Protein AF-A0A9D4LJF5-F1 (afdb_monomer)

Structure (mmCIF, N/CA/C/O backbone):
data_AF-A0A9D4LJF5-F1
#
_entry.id   AF-A0A9D4LJF5-F1
#
loop_
_atom_site.group_PDB
_atom_site.id
_atom_site.type_symbol
_atom_site.label_atom_id
_atom_site.label_alt_id
_atom_site.label_comp_id
_atom_site.label_asym_id
_atom_site.label_entity_id
_atom_site.label_seq_id
_atom_site.pdbx_PD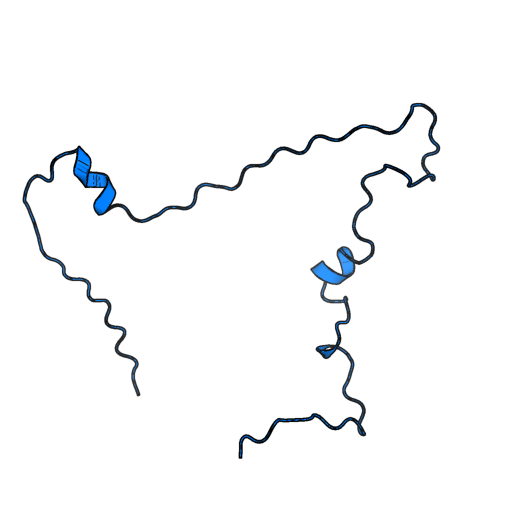B_ins_code
_atom_site.Cartn_x
_atom_site.Cartn_y
_atom_site.Cartn_z
_atom_site.occupancy
_atom_site.B_iso_or_equiv
_atom_site.auth_seq_id
_atom_site.auth_comp_id
_atom_site.auth_asym_id
_atom_site.auth_atom_id
_atom_site.pdbx_PDB_model_num
ATOM 1 N N . MET A 1 1 ? 25.175 -20.111 -30.155 1.00 42.25 1 MET A N 1
ATOM 2 C CA . MET A 1 1 ? 24.781 -18.770 -29.673 1.00 42.25 1 MET A CA 1
ATOM 3 C C . MET A 1 1 ? 25.205 -18.646 -28.222 1.00 42.25 1 MET A C 1
ATOM 5 O O . MET A 1 1 ? 24.456 -19.005 -27.327 1.00 42.25 1 MET A O 1
ATOM 9 N N . ILE A 1 2 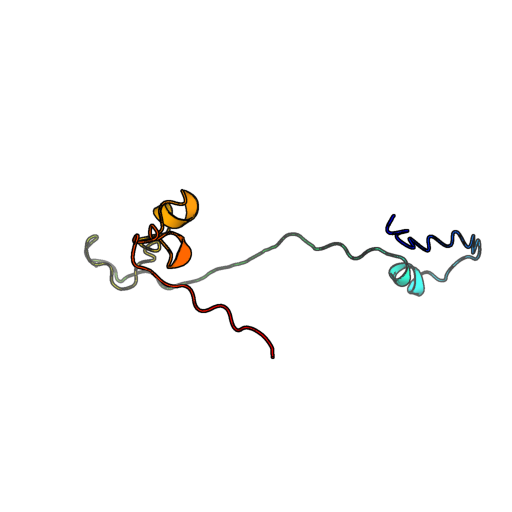? 26.450 -18.229 -28.009 1.00 33.22 2 ILE A N 1
ATOM 10 C CA . ILE A 1 2 ? 26.970 -17.850 -26.697 1.00 33.22 2 ILE A CA 1
ATOM 11 C C . ILE A 1 2 ? 27.028 -16.332 -26.752 1.00 33.22 2 ILE A C 1
ATOM 13 O O . ILE A 1 2 ? 27.726 -15.769 -27.593 1.00 33.22 2 ILE A O 1
ATOM 17 N N . VAL A 1 3 ? 26.215 -15.686 -25.923 1.00 40.31 3 VAL A N 1
ATOM 18 C CA . VAL A 1 3 ? 26.302 -14.252 -25.670 1.00 40.31 3 VAL A CA 1
ATOM 19 C C . VAL A 1 3 ? 27.670 -14.026 -25.040 1.00 40.31 3 VAL A C 1
ATOM 21 O O . VAL A 1 3 ? 27.871 -14.280 -23.856 1.00 40.31 3 VAL A O 1
ATOM 24 N N . VAL A 1 4 ? 28.640 -13.605 -25.848 1.00 43.47 4 VAL A N 1
ATOM 25 C CA . VAL A 1 4 ? 29.870 -13.019 -25.327 1.00 43.47 4 VAL A CA 1
ATOM 26 C C . VAL A 1 4 ? 29.453 -11.661 -24.779 1.00 43.47 4 VAL A C 1
ATOM 28 O O . VAL A 1 4 ? 29.381 -10.669 -25.501 1.00 43.47 4 VAL A O 1
ATOM 31 N N . CYS A 1 5 ? 29.073 -11.649 -23.501 1.00 45.91 5 CYS A N 1
ATOM 32 C CA . CYS A 1 5 ? 29.020 -10.439 -22.702 1.00 45.91 5 CYS A CA 1
ATOM 33 C C . CYS A 1 5 ? 30.390 -9.776 -22.826 1.00 45.91 5 CYS A C 1
ATOM 35 O O . CYS A 1 5 ? 31.363 -10.224 -22.221 1.00 45.91 5 CYS A O 1
ATOM 37 N N . PHE A 1 6 ? 30.465 -8.715 -23.625 1.00 43.12 6 PHE A N 1
ATOM 38 C CA . PHE A 1 6 ? 31.570 -7.773 -23.598 1.00 43.12 6 PHE A CA 1
ATOM 39 C C . PHE A 1 6 ? 31.541 -7.044 -22.247 1.00 43.12 6 PHE A C 1
ATOM 41 O O . PHE A 1 6 ? 31.135 -5.890 -22.147 1.00 43.12 6 PHE A O 1
ATOM 48 N N . PHE A 1 7 ? 31.984 -7.718 -21.184 1.00 45.81 7 PHE A N 1
ATOM 49 C CA . PHE A 1 7 ? 32.618 -7.029 -20.072 1.00 45.81 7 PHE A CA 1
ATOM 50 C C . PHE A 1 7 ? 33.932 -6.483 -20.622 1.00 45.81 7 PHE A C 1
ATOM 52 O O . PHE A 1 7 ? 34.959 -7.158 -20.626 1.00 45.81 7 PHE A O 1
ATOM 59 N N . PHE A 1 8 ? 33.887 -5.262 -21.150 1.00 41.88 8 PHE A N 1
ATOM 60 C CA . PHE A 1 8 ? 35.082 -4.497 -21.477 1.00 41.88 8 PHE A CA 1
ATOM 61 C C . PHE A 1 8 ? 35.719 -4.038 -20.160 1.00 41.88 8 PHE A C 1
ATOM 63 O O . PHE A 1 8 ? 35.675 -2.868 -19.789 1.00 41.88 8 PHE A O 1
ATOM 70 N N . GLN A 1 9 ? 36.270 -4.986 -19.399 1.00 50.09 9 GLN A N 1
ATOM 71 C CA . GLN A 1 9 ? 37.109 -4.687 -18.250 1.00 50.09 9 GLN A CA 1
ATOM 72 C C . GLN A 1 9 ? 38.502 -4.357 -18.776 1.00 50.09 9 GLN A C 1
ATOM 74 O O . GLN A 1 9 ? 39.429 -5.166 -18.746 1.00 50.09 9 GLN A O 1
ATOM 79 N N . GLN A 1 10 ? 38.631 -3.150 -19.323 1.00 45.78 10 GLN A N 1
ATOM 80 C CA . GLN A 1 10 ? 39.924 -2.601 -19.679 1.00 45.78 10 GLN A CA 1
ATOM 81 C C . GLN A 1 10 ? 40.666 -2.297 -18.371 1.00 45.78 10 GLN A C 1
ATOM 83 O O . GLN A 1 10 ? 40.495 -1.243 -17.763 1.00 45.78 10 GLN A O 1
ATOM 88 N N . HIS A 1 11 ? 41.496 -3.239 -17.919 1.00 46.34 11 HIS A N 1
ATOM 89 C CA . HIS A 1 11 ? 42.555 -2.970 -16.949 1.00 46.34 11 HIS A CA 1
ATOM 90 C C . HIS A 1 11 ? 43.620 -2.084 -17.616 1.00 46.34 11 HIS A C 1
ATOM 92 O O . HIS A 1 11 ? 44.739 -2.515 -17.882 1.00 46.34 11 HIS A O 1
ATOM 98 N N . VAL A 1 12 ? 43.280 -0.825 -17.906 1.00 52.16 12 VAL A N 1
ATOM 99 C CA . VAL A 1 12 ? 44.297 0.200 -18.134 1.00 52.16 12 VAL A CA 1
ATOM 100 C C . VAL A 1 12 ? 44.843 0.548 -16.755 1.00 52.16 12 VAL A C 1
ATOM 102 O O . VAL A 1 12 ? 44.196 1.245 -15.974 1.00 52.16 12 VAL A O 1
ATOM 105 N N . LEU A 1 13 ? 46.027 0.031 -16.424 1.00 52.56 13 LEU A N 1
ATOM 106 C CA . LEU A 1 13 ? 46.801 0.475 -15.264 1.00 52.56 13 LEU A CA 1
ATOM 107 C C . LEU A 1 13 ? 47.286 1.915 -15.498 1.00 52.56 13 LEU A C 1
ATOM 109 O O . LEU A 1 13 ? 48.468 2.162 -15.730 1.00 52.56 13 LEU A O 1
ATOM 113 N N . LEU A 1 14 ? 46.377 2.888 -15.405 1.00 53.62 14 LEU A N 1
ATOM 114 C CA . LEU A 1 14 ? 46.737 4.285 -15.187 1.00 53.62 14 LEU A CA 1
ATOM 115 C C . LEU A 1 14 ? 47.237 4.407 -13.748 1.00 53.62 14 LEU A C 1
ATOM 117 O O . LEU A 1 14 ? 46.518 4.780 -12.827 1.00 53.62 14 LEU A O 1
ATOM 121 N N . LYS A 1 15 ? 48.510 4.066 -13.555 1.00 54.12 15 LYS A N 1
ATOM 122 C CA . LYS A 1 15 ? 49.256 4.279 -12.310 1.00 54.12 15 LYS A CA 1
ATOM 123 C C . LYS A 1 15 ? 49.695 5.748 -12.177 1.00 54.12 15 LYS A C 1
ATOM 125 O O . LYS A 1 15 ? 50.783 6.029 -11.686 1.00 54.12 15 LYS A O 1
ATOM 130 N N . SER A 1 16 ? 48.879 6.692 -12.647 1.00 64.25 16 SER A N 1
ATOM 131 C CA . SER A 1 16 ? 49.089 8.122 -12.431 1.00 64.25 16 SER A CA 1
ATOM 132 C C . SER A 1 16 ? 48.259 8.576 -11.233 1.00 64.25 16 SER A C 1
ATOM 134 O O . SER A 1 16 ? 47.145 8.113 -10.992 1.00 64.25 16 SER A O 1
ATOM 136 N N . LYS A 1 17 ? 48.841 9.457 -10.417 1.00 74.06 17 LYS A N 1
ATOM 137 C CA . LYS A 1 17 ? 48.218 9.982 -9.201 1.00 74.06 17 LYS A CA 1
ATOM 138 C C . LYS A 1 17 ? 47.054 10.891 -9.605 1.00 74.06 17 LYS A C 1
ATOM 140 O O . LYS A 1 17 ? 47.246 12.083 -9.817 1.00 74.06 17 LYS A O 1
ATOM 145 N N . VAL A 1 18 ? 45.863 10.310 -9.749 1.00 77.19 18 VAL A N 1
ATOM 146 C CA . VAL A 1 18 ? 44.627 11.048 -10.036 1.00 77.19 18 VAL A CA 1
ATOM 147 C C . VAL A 1 18 ? 44.446 12.121 -8.953 1.00 77.19 18 VAL A C 1
ATOM 149 O O . VAL A 1 18 ? 44.496 11.785 -7.760 1.00 77.19 18 VAL A O 1
ATOM 152 N N . PRO A 1 19 ? 44.270 13.403 -9.329 1.00 86.00 19 PRO A N 1
ATOM 153 C CA . PRO A 1 19 ? 43.991 14.460 -8.365 1.00 86.00 19 PRO A CA 1
ATOM 154 C C . PRO A 1 19 ? 42.793 14.087 -7.486 1.00 86.00 19 PRO A C 1
ATOM 156 O O . PRO A 1 19 ? 41.834 13.479 -7.960 1.00 86.00 19 PRO A O 1
ATOM 159 N N . SER A 1 20 ? 42.834 14.443 -6.199 1.00 82.75 20 SER A N 1
ATOM 160 C CA . SER A 1 20 ? 41.830 14.017 -5.207 1.00 82.75 20 SER A CA 1
ATOM 161 C C . SER A 1 20 ? 40.386 14.314 -5.624 1.00 82.75 20 SER A C 1
ATOM 163 O O . SER A 1 20 ? 39.505 13.506 -5.344 1.00 82.75 20 SER A O 1
ATOM 165 N N . TYR A 1 21 ? 40.165 15.418 -6.337 1.00 88.19 21 TYR A N 1
ATOM 166 C CA . TYR A 1 21 ? 38.856 15.858 -6.820 1.00 88.19 21 TYR A CA 1
ATOM 167 C C . TYR A 1 21 ? 38.221 14.922 -7.870 1.00 88.19 21 TYR A C 1
ATOM 169 O O . TYR A 1 21 ? 37.001 14.845 -7.950 1.00 88.19 21 TYR A O 1
ATOM 177 N N . PHE A 1 22 ? 39.014 14.155 -8.628 1.00 87.81 22 PHE A N 1
ATOM 178 C CA . PHE A 1 22 ? 38.513 13.226 -9.657 1.00 87.81 22 PHE A CA 1
ATOM 179 C C . PHE A 1 22 ? 38.349 11.780 -9.160 1.00 87.81 22 PHE A C 1
ATOM 181 O O . PHE A 1 22 ? 37.962 10.900 -9.927 1.00 87.81 22 PHE A O 1
ATOM 188 N N . LYS A 1 23 ? 38.630 11.502 -7.879 1.00 85.44 23 LYS A N 1
ATOM 189 C CA . LYS A 1 23 ? 38.534 10.141 -7.319 1.00 85.44 23 LYS A CA 1
ATOM 190 C C . LYS A 1 23 ? 37.104 9.590 -7.295 1.00 85.44 23 LYS A C 1
ATOM 192 O O . LYS A 1 23 ? 36.930 8.376 -7.313 1.00 85.44 23 LYS A O 1
ATOM 197 N N . SER A 1 24 ? 36.090 10.456 -7.259 1.00 87.31 24 SER A N 1
ATOM 198 C CA . SER A 1 24 ? 34.682 10.042 -7.303 1.00 87.31 24 SER A CA 1
ATOM 199 C C . SER A 1 24 ? 34.274 9.480 -8.669 1.00 87.31 24 SER A C 1
ATOM 201 O O . SER A 1 24 ? 33.382 8.638 -8.725 1.00 87.31 24 SER A O 1
ATOM 203 N N . THR A 1 25 ? 34.953 9.857 -9.757 1.00 85.69 25 THR A N 1
ATOM 204 C CA . THR A 1 25 ? 34.631 9.417 -11.126 1.00 85.69 25 THR A CA 1
ATOM 205 C C . THR A 1 25 ? 34.774 7.907 -1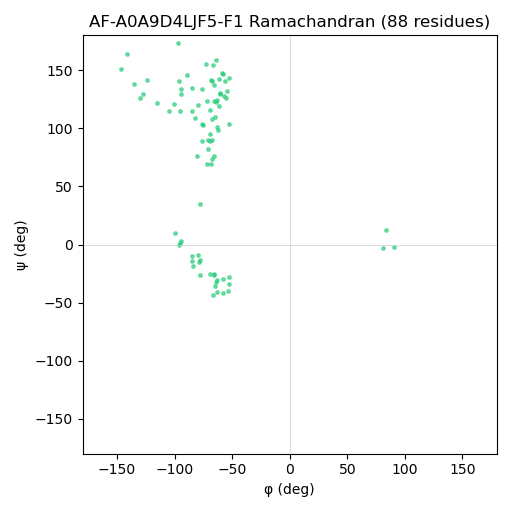1.317 1.00 85.69 25 THR A C 1
ATOM 207 O O . THR A 1 25 ? 34.053 7.318 -12.115 1.00 85.69 25 THR A O 1
ATOM 210 N N . THR A 1 26 ? 35.682 7.262 -10.578 1.00 86.38 26 THR A N 1
ATOM 211 C CA . THR A 1 26 ? 35.878 5.802 -10.623 1.00 86.38 26 THR A CA 1
ATOM 212 C C . THR A 1 26 ? 35.120 5.062 -9.521 1.00 86.38 26 THR A C 1
ATOM 214 O O . THR A 1 26 ? 35.234 3.842 -9.423 1.00 86.38 26 THR A O 1
ATOM 217 N N . SER A 1 27 ? 34.391 5.775 -8.656 1.00 85.69 27 SER A N 1
ATOM 218 C CA . SER A 1 27 ? 33.594 5.141 -7.608 1.00 85.69 27 SER A CA 1
ATOM 219 C C . SER A 1 27 ? 32.316 4.545 -8.195 1.00 85.69 27 SER A C 1
ATOM 221 O O . SER A 1 27 ? 31.620 5.177 -8.989 1.00 85.69 27 SER A O 1
ATOM 223 N N . THR A 1 28 ? 32.001 3.311 -7.813 1.00 89.62 28 THR A N 1
ATOM 224 C CA . THR A 1 28 ? 30.716 2.691 -8.132 1.00 89.62 28 THR A CA 1
ATOM 225 C C . THR A 1 28 ? 29.591 3.394 -7.383 1.00 89.62 28 THR A C 1
ATOM 227 O O . THR A 1 28 ? 29.730 3.746 -6.212 1.00 89.62 28 THR A O 1
ATOM 230 N N . PHE A 1 29 ? 28.449 3.579 -8.045 1.00 91.44 29 PHE A N 1
ATOM 231 C CA . PHE A 1 29 ? 27.263 4.105 -7.381 1.00 91.44 29 PHE A CA 1
ATOM 232 C C . PHE A 1 29 ? 26.763 3.106 -6.330 1.00 91.44 29 PHE A C 1
ATOM 234 O O . PHE A 1 29 ? 26.446 1.960 -6.651 1.00 91.44 29 PHE A O 1
ATOM 241 N N . HIS A 1 30 ? 26.648 3.557 -5.081 1.00 92.38 30 HIS A N 1
ATOM 242 C CA . HIS A 1 30 ? 26.061 2.788 -3.988 1.00 92.38 30 HIS A CA 1
ATOM 243 C C . HIS A 1 30 ? 24.785 3.474 -3.509 1.00 92.38 30 HIS A C 1
ATOM 245 O O . HIS A 1 30 ? 24.800 4.632 -3.089 1.00 92.38 30 HIS A O 1
ATOM 251 N N . ARG A 1 31 ? 23.662 2.752 -3.564 1.00 93.44 31 ARG A N 1
ATOM 252 C CA . ARG A 1 31 ? 22.395 3.258 -3.041 1.00 93.44 31 ARG A CA 1
ATOM 253 C C . ARG A 1 31 ? 22.449 3.269 -1.516 1.00 93.44 31 ARG A C 1
ATOM 255 O O . ARG A 1 31 ? 22.651 2.230 -0.896 1.00 93.44 31 ARG A O 1
ATOM 262 N N . ASN A 1 32 ? 22.221 4.435 -0.921 1.00 94.38 32 ASN A N 1
ATOM 263 C CA . ASN A 1 32 ? 22.059 4.543 0.525 1.00 94.38 32 ASN A CA 1
ATOM 264 C C . ASN A 1 32 ? 20.776 3.824 0.991 1.00 94.38 32 ASN A C 1
ATOM 266 O O . ASN A 1 32 ? 19.817 3.733 0.216 1.00 94.38 32 ASN A O 1
ATOM 270 N N . PRO A 1 33 ? 20.710 3.359 2.253 1.00 96.50 33 PRO A N 1
ATOM 271 C CA . PRO A 1 33 ? 19.475 2.833 2.827 1.00 96.50 33 PRO A CA 1
ATOM 272 C C . PRO A 1 33 ? 18.335 3.855 2.751 1.00 96.50 33 PRO A C 1
ATOM 274 O O . PRO A 1 33 ? 18.543 5.048 2.992 1.00 96.50 33 PRO A O 1
ATOM 277 N N . SER A 1 34 ? 17.123 3.392 2.447 1.00 96.06 34 SER A N 1
ATOM 278 C CA . SER A 1 34 ? 15.922 4.231 2.459 1.00 96.06 34 SER A CA 1
ATOM 279 C C . SER A 1 34 ? 15.598 4.707 3.878 1.00 96.06 34 SER A C 1
ATOM 281 O O . SER A 1 34 ? 15.642 3.917 4.820 1.00 96.06 34 SER A O 1
ATOM 283 N N . LYS A 1 35 ? 15.231 5.984 4.029 1.00 97.25 35 LYS A N 1
ATOM 284 C CA . LYS A 1 35 ? 14.763 6.587 5.288 1.00 97.25 35 LYS A CA 1
ATOM 285 C C . LYS A 1 35 ? 13.529 7.447 5.001 1.00 97.25 35 LYS A C 1
ATOM 287 O O . LYS A 1 35 ? 13.522 8.160 4.000 1.00 97.25 35 LYS A O 1
ATOM 292 N N . SER A 1 36 ? 12.509 7.397 5.859 1.00 97.19 36 SER A N 1
ATOM 293 C CA . SER A 1 36 ? 11.266 8.172 5.708 1.00 97.19 36 SER A CA 1
ATOM 294 C C . SER A 1 36 ? 10.685 8.582 7.063 1.00 97.19 36 SER A C 1
ATOM 296 O O . SER A 1 36 ? 10.841 7.847 8.034 1.00 97.19 36 SER A O 1
ATOM 298 N N . SER A 1 37 ? 9.971 9.710 7.106 1.00 97.88 37 SER A N 1
ATOM 299 C CA . SER A 1 37 ? 9.140 10.141 8.239 1.00 97.88 37 SER A CA 1
ATOM 300 C C . SER A 1 37 ? 7.710 10.376 7.751 1.00 97.88 37 SER A C 1
ATOM 302 O O . SER A 1 37 ? 7.5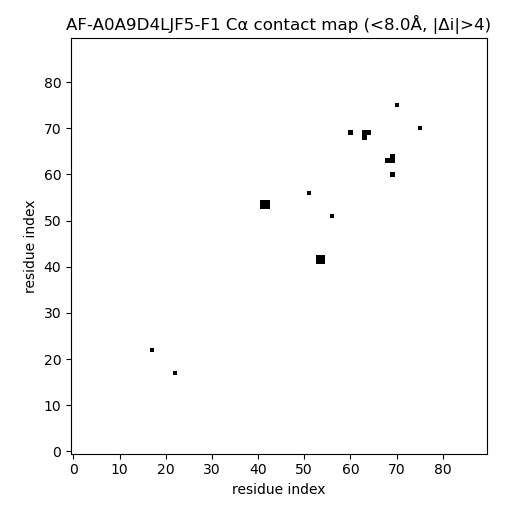22 10.861 6.635 1.00 97.88 37 SER A O 1
ATOM 304 N N . GLN A 1 38 ? 6.719 10.008 8.560 1.00 97.06 38 GLN A N 1
ATOM 305 C CA . GLN A 1 38 ? 5.295 10.183 8.272 1.00 97.06 38 GLN A CA 1
ATOM 306 C C . GLN A 1 38 ? 4.650 10.846 9.488 1.00 97.06 38 GLN A C 1
ATOM 308 O O . GLN A 1 38 ? 4.806 10.362 10.606 1.00 97.06 38 GLN A O 1
ATOM 313 N N . VAL A 1 39 ? 3.956 11.962 9.271 1.00 97.50 39 VAL A N 1
ATOM 314 C CA . VAL A 1 39 ? 3.280 12.731 10.322 1.00 97.50 39 VAL A CA 1
ATOM 315 C C . VAL A 1 39 ? 1.837 12.930 9.884 1.00 97.50 39 VAL A C 1
ATOM 317 O O . VAL A 1 39 ? 1.590 13.342 8.752 1.00 97.50 39 VAL A O 1
ATOM 320 N N . TYR A 1 40 ? 0.894 12.619 10.766 1.00 94.81 40 TYR A N 1
ATOM 321 C CA . TYR A 1 40 ? -0.539 12.752 10.525 1.00 94.81 40 TYR A CA 1
ATOM 322 C C . TYR A 1 40 ? -1.240 13.250 11.792 1.00 94.81 40 TYR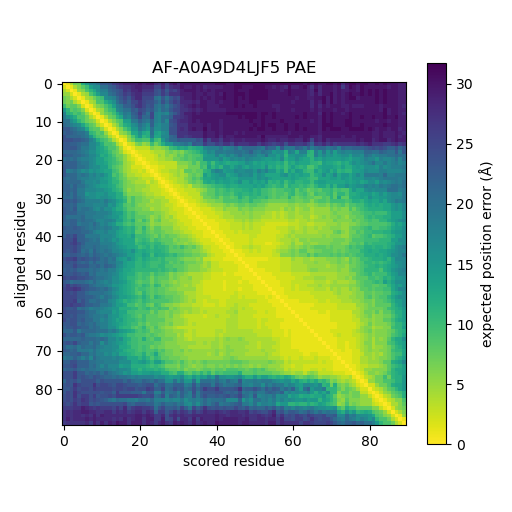 A C 1
ATOM 324 O O . TYR A 1 40 ? -0.665 13.239 12.880 1.00 94.81 40 TYR A O 1
ATOM 332 N N . GLN A 1 41 ? -2.471 13.730 11.632 1.00 96.44 41 GLN A N 1
ATOM 333 C CA . GLN A 1 41 ? -3.294 14.205 12.738 1.00 96.44 41 GLN A CA 1
ATOM 334 C C . GLN A 1 41 ? -4.044 13.035 13.388 1.00 96.44 41 GLN A C 1
ATOM 336 O O . GLN A 1 41 ? -4.635 12.219 12.685 1.00 96.44 41 GLN A O 1
ATOM 341 N N . GLU A 1 42 ? -4.037 12.981 14.720 1.00 95.50 42 GLU A N 1
ATOM 342 C CA . GLU A 1 42 ? -4.807 11.998 15.489 1.00 95.50 42 GLU A CA 1
ATOM 343 C C . GLU A 1 42 ? -6.311 12.319 15.472 1.00 95.50 42 GLU A C 1
ATOM 345 O O . GLU A 1 42 ? -6.715 13.476 15.303 1.00 95.50 42 GLU A O 1
ATOM 350 N N . VAL A 1 43 ? -7.147 11.297 15.669 1.00 96.94 43 VAL A N 1
ATOM 351 C CA . VAL A 1 43 ? -8.601 11.474 15.763 1.00 96.94 43 VAL A CA 1
ATOM 352 C C . VAL A 1 43 ? -9.014 12.318 16.975 1.00 96.94 43 VAL A C 1
ATOM 354 O O . VAL A 1 43 ? -8.288 12.432 17.964 1.00 96.94 43 VAL A O 1
ATOM 357 N N . ALA A 1 44 ? -10.214 12.905 16.920 1.00 95.88 44 ALA A N 1
ATOM 358 C CA . ALA A 1 44 ? -10.739 13.704 18.022 1.00 95.88 44 ALA A CA 1
ATOM 359 C C . ALA A 1 44 ? -10.900 12.864 19.309 1.00 95.88 44 ALA A C 1
ATOM 361 O O . ALA A 1 44 ? -11.325 11.703 19.247 1.00 95.88 44 ALA A O 1
ATOM 362 N N . PRO A 1 45 ? -10.623 13.442 20.495 1.00 95.19 45 PRO A N 1
ATOM 363 C CA . PRO A 1 45 ? -10.845 12.749 21.757 1.00 95.19 45 PRO A CA 1
ATOM 364 C C . PRO A 1 45 ? -12.330 12.393 21.909 1.00 95.19 45 PRO A C 1
ATOM 366 O O . PRO A 1 45 ? -13.207 13.233 21.716 1.00 95.19 45 PRO A O 1
ATOM 369 N N . GLY A 1 46 ? -12.613 11.134 22.247 1.00 96.12 46 GLY A N 1
ATOM 370 C CA . GLY A 1 46 ? -13.979 10.618 22.382 1.00 96.12 46 GLY A CA 1
ATOM 371 C C . GLY A 1 46 ? -14.580 10.012 21.107 1.00 96.12 46 GLY A C 1
ATOM 372 O O . GLY A 1 46 ? -15.694 9.488 21.171 1.00 96.12 46 GLY A O 1
ATOM 373 N N . GLN A 1 47 ? -13.870 10.016 19.971 1.00 97.50 47 GLN A N 1
ATOM 374 C CA . GLN A 1 47 ? -14.293 9.246 18.797 1.00 97.50 47 GLN A CA 1
ATOM 375 C C . GLN A 1 47 ? -14.342 7.748 19.136 1.00 97.50 47 GLN A C 1
ATOM 377 O O . GLN A 1 47 ? -13.374 7.185 19.653 1.00 97.50 47 GLN A O 1
ATOM 382 N N . LYS A 1 48 ? -15.467 7.093 18.818 1.00 97.19 48 LYS A N 1
ATOM 383 C CA . LYS A 1 48 ? -15.667 5.656 19.064 1.00 97.19 48 LYS A CA 1
ATOM 384 C C . LYS A 1 48 ? -14.595 4.829 18.350 1.00 97.19 48 LYS A C 1
ATOM 386 O O . LYS A 1 48 ? -14.158 5.173 17.252 1.00 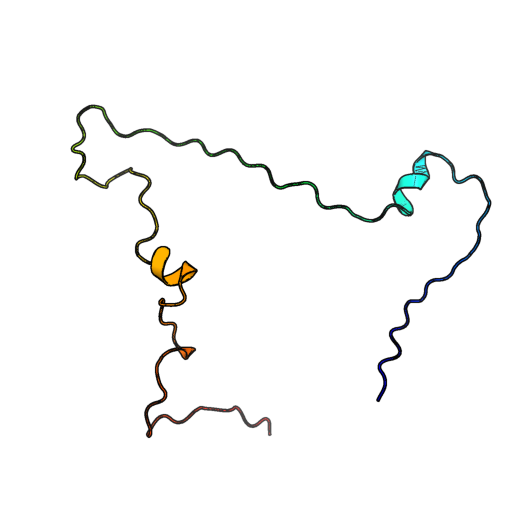97.19 48 LYS A O 1
ATOM 391 N N . GLU A 1 49 ? -14.191 3.712 18.946 1.00 93.56 49 GLU A N 1
ATOM 392 C CA . GLU A 1 49 ? -13.187 2.817 18.348 1.00 93.56 49 GLU A CA 1
ATOM 393 C C . GLU A 1 49 ? -13.669 2.194 17.034 1.00 93.56 49 GLU A C 1
ATOM 395 O O . GLU A 1 49 ? -12.877 1.978 16.123 1.00 93.56 49 GLU A O 1
ATOM 400 N N . GLN A 1 50 ? -14.977 1.953 16.913 1.00 96.25 50 GLN A N 1
ATOM 401 C CA . GLN A 1 50 ? -15.582 1.365 15.717 1.00 96.25 50 GLN A CA 1
ATOM 402 C C . GLN A 1 50 ? -15.782 2.378 14.585 1.00 96.25 50 GLN A C 1
ATOM 404 O O . GLN A 1 50 ? -16.157 1.972 13.491 1.00 96.25 50 GLN A O 1
ATOM 409 N N . ASP A 1 51 ? -15.580 3.676 14.839 1.00 96.94 51 ASP A N 1
ATOM 410 C CA . ASP A 1 51 ? -15.647 4.709 13.808 1.00 96.94 51 ASP A CA 1
ATOM 411 C C . ASP A 1 51 ? -14.305 4.765 13.055 1.00 96.94 51 ASP A C 1
ATOM 413 O O . ASP A 1 51 ? -13.303 5.206 13.635 1.00 96.94 51 ASP A O 1
ATOM 417 N N . PRO A 1 52 ? -14.262 4.319 11.783 1.00 95.00 52 PRO A N 1
ATOM 418 C CA . PRO A 1 52 ? -13.031 4.232 11.009 1.00 95.00 52 PRO A CA 1
ATOM 419 C C . PRO A 1 52 ? -12.569 5.583 10.450 1.00 95.00 52 PRO A C 1
ATOM 421 O O . PRO A 1 52 ? -11.446 5.677 9.948 1.00 95.00 52 PRO A O 1
ATOM 424 N N . VAL A 1 53 ? -13.419 6.614 10.468 1.00 97.06 53 VAL A N 1
ATOM 425 C CA . VAL A 1 53 ? -13.145 7.876 9.776 1.00 97.06 53 VAL A CA 1
ATOM 426 C C . VAL A 1 53 ? -11.902 8.542 10.374 1.00 97.06 53 VAL A C 1
ATOM 428 O O . VAL A 1 53 ? -11.816 8.766 11.577 1.00 97.06 53 VAL A O 1
ATOM 431 N N . GLY A 1 54 ? -10.913 8.837 9.528 1.00 95.06 54 GLY A N 1
ATOM 432 C CA . GLY A 1 54 ? -9.652 9.470 9.936 1.00 95.06 54 GLY A CA 1
ATOM 433 C C . GLY A 1 54 ? -8.606 8.528 10.546 1.00 95.06 54 GLY A C 1
ATOM 434 O O . GLY A 1 54 ? -7.497 8.978 10.825 1.00 95.06 54 GLY A O 1
ATOM 435 N N . ARG A 1 55 ? -8.902 7.232 10.722 1.00 95.62 55 ARG A N 1
ATOM 436 C CA . ARG A 1 55 ? -7.948 6.257 11.278 1.00 95.62 55 ARG A CA 1
ATOM 437 C C . ARG A 1 55 ? -7.090 5.605 10.184 1.00 95.62 55 ARG A C 1
ATOM 439 O O . ARG A 1 55 ? -7.595 5.333 9.091 1.00 95.62 55 ARG A O 1
ATOM 446 N N . PRO A 1 56 ? -5.815 5.280 10.466 1.00 95.06 56 PRO A N 1
ATOM 447 C CA . PRO A 1 56 ? -4.956 4.567 9.526 1.00 95.06 56 PRO A CA 1
ATOM 448 C C . PRO A 1 56 ? -5.331 3.079 9.482 1.00 95.06 56 PRO A C 1
ATOM 450 O O . PRO A 1 56 ? -4.801 2.258 10.228 1.00 95.06 56 PRO A O 1
ATOM 453 N N . ILE A 1 57 ? -6.267 2.723 8.606 1.00 95.00 57 ILE A N 1
ATOM 454 C CA . ILE A 1 57 ? -6.703 1.336 8.419 1.00 95.00 57 ILE A CA 1
ATOM 455 C C . ILE A 1 57 ? -5.909 0.711 7.273 1.00 95.00 57 ILE A C 1
ATOM 457 O O . ILE A 1 57 ? -5.819 1.271 6.180 1.00 95.00 57 ILE A O 1
ATOM 461 N N . GLY A 1 58 ? -5.331 -0.465 7.527 1.00 95.69 58 GLY A N 1
ATOM 462 C CA . GLY A 1 58 ? -4.623 -1.231 6.506 1.00 95.69 58 GLY A CA 1
ATOM 463 C C . GLY A 1 58 ? -5.529 -1.579 5.323 1.00 95.69 58 GLY A C 1
ATOM 464 O O . GLY A 1 58 ? -6.730 -1.797 5.477 1.00 95.69 58 GLY A O 1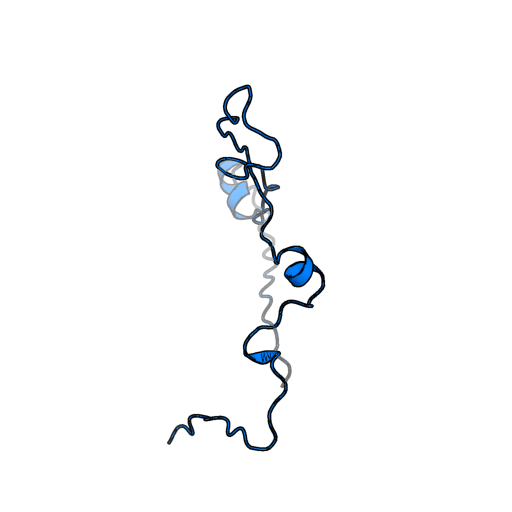
ATOM 465 N N . HIS A 1 59 ? -4.950 -1.656 4.126 1.00 97.56 59 HIS A N 1
ATOM 466 C CA . HIS A 1 59 ? -5.696 -2.039 2.931 1.00 97.56 59 HIS A CA 1
ATOM 467 C C . HIS A 1 59 ? -6.354 -3.417 3.126 1.00 97.56 59 HIS A C 1
ATOM 469 O O . HIS A 1 59 ? -5.676 -4.387 3.460 1.00 97.56 59 HIS A O 1
ATOM 475 N N . LEU A 1 60 ? -7.664 -3.525 2.874 1.00 97.00 60 LEU A N 1
ATOM 476 C CA . LEU A 1 60 ? -8.459 -4.722 3.202 1.00 97.00 60 LEU A CA 1
ATOM 477 C C . LEU A 1 60 ? -7.938 -6.012 2.552 1.00 97.00 60 LEU A C 1
ATOM 479 O O . LEU A 1 60 ? -8.096 -7.098 3.100 1.00 97.00 60 LEU A O 1
ATOM 483 N N . SER A 1 61 ? -7.306 -5.900 1.382 1.00 97.44 61 SER A N 1
ATOM 484 C CA . SER A 1 61 ? -6.720 -7.044 0.669 1.00 97.44 61 SER A CA 1
ATOM 485 C C . SER A 1 61 ? -5.205 -7.179 0.855 1.00 97.44 61 SER A C 1
ATOM 487 O O . SER A 1 61 ? -4.601 -7.988 0.163 1.00 97.44 61 SER A O 1
ATOM 489 N N . ALA A 1 62 ? -4.569 -6.422 1.758 1.00 97.94 62 ALA A N 1
ATOM 490 C CA . ALA A 1 62 ? -3.114 -6.479 1.966 1.00 97.94 62 ALA A CA 1
ATOM 491 C C . ALA A 1 62 ? -2.633 -7.890 2.331 1.00 97.94 62 ALA A C 1
ATOM 493 O O . ALA A 1 62 ? -1.640 -8.372 1.791 1.00 97.94 62 ALA A O 1
ATOM 494 N N . GLN A 1 63 ? -3.377 -8.587 3.195 1.00 97.81 63 GLN A N 1
ATOM 495 C CA . GLN A 1 63 ? -3.048 -9.963 3.559 1.00 97.81 63 GLN A CA 1
ATOM 496 C C . GLN A 1 63 ? -3.137 -10.904 2.350 1.00 97.81 63 GLN A C 1
ATOM 498 O O . GLN A 1 63 ? -2.242 -11.714 2.147 1.00 97.81 63 GLN A O 1
ATOM 503 N N . LYS A 1 64 ? -4.157 -10.737 1.500 1.00 98.31 64 LYS A N 1
ATOM 504 C CA . LYS A 1 64 ? -4.304 -11.508 0.257 1.00 98.31 64 LYS A CA 1
ATOM 505 C C . LYS A 1 64 ? -3.182 -11.214 -0.741 1.00 98.31 64 LYS A C 1
ATOM 507 O O . LYS A 1 64 ? -2.739 -12.101 -1.456 1.00 98.31 64 LYS A O 1
ATOM 512 N N . GLN A 1 65 ? -2.710 -9.969 -0.791 1.00 98.31 65 GLN A N 1
ATOM 513 C CA . GLN A 1 65 ? -1.595 -9.567 -1.651 1.00 98.31 65 GLN A CA 1
ATOM 514 C C . GLN A 1 65 ? -0.279 -10.215 -1.207 1.00 98.31 65 GLN A C 1
ATOM 516 O O . GLN A 1 65 ? 0.466 -10.699 -2.053 1.00 98.31 65 GLN A O 1
ATOM 521 N N . VAL A 1 66 ? 0.003 -10.255 0.102 1.00 97.81 66 VAL A N 1
ATOM 522 C CA . VAL A 1 66 ? 1.255 -10.839 0.616 1.00 97.81 66 VAL A CA 1
ATOM 523 C C . VAL A 1 66 ? 1.234 -12.371 0.643 1.00 97.81 66 VAL A C 1
ATOM 525 O O . VAL A 1 66 ? 2.293 -12.986 0.547 1.00 97.81 66 VAL A O 1
ATOM 528 N N . SER A 1 67 ? 0.054 -12.995 0.744 1.00 98.00 67 SER A N 1
ATOM 529 C CA . SER A 1 67 ? -0.104 -14.455 0.664 1.00 98.00 67 SER A CA 1
ATOM 530 C C . SER A 1 67 ? -0.201 -14.991 -0.768 1.00 98.00 67 SER A C 1
ATOM 532 O O . SER A 1 67 ? 0.012 -16.181 -0.978 1.00 98.00 67 SER A O 1
ATOM 534 N N . GLY A 1 68 ? -0.519 -14.138 -1.749 1.00 96.69 68 GLY A N 1
ATOM 535 C CA . GLY A 1 68 ? -0.802 -14.551 -3.128 1.00 96.69 68 GLY A CA 1
ATOM 536 C C . GLY A 1 68 ? -2.244 -15.025 -3.365 1.00 96.69 68 GLY A C 1
ATOM 537 O O . GLY A 1 68 ? -2.536 -15.588 -4.411 1.00 96.69 68 GLY A O 1
ATOM 538 N N . GLU A 1 69 ? -3.158 -14.801 -2.420 1.00 98.06 69 GLU A N 1
ATOM 539 C CA . GLU A 1 69 ? -4.588 -15.137 -2.547 1.00 98.06 69 GLU A CA 1
ATOM 540 C C . GLU A 1 69 ? -5.410 -14.052 -3.265 1.00 98.06 69 GLU A C 1
ATOM 542 O O . GLU A 1 69 ? -6.600 -14.234 -3.539 1.00 98.06 69 GLU A O 1
ATOM 547 N N . ALA A 1 70 ? -4.825 -12.878 -3.516 1.00 97.12 70 ALA A N 1
ATOM 548 C CA . ALA A 1 70 ? -5.482 -11.827 -4.282 1.00 97.12 70 ALA A CA 1
ATOM 549 C C . ALA A 1 70 ? -5.607 -12.269 -5.749 1.00 97.12 70 ALA A C 1
ATOM 551 O O . ALA A 1 70 ? -4.599 -12.444 -6.418 1.00 97.12 70 ALA A O 1
ATOM 552 N N . VAL A 1 71 ? -6.843 -12.431 -6.232 1.00 96.38 71 VAL A N 1
ATOM 553 C CA . VAL A 1 71 ? -7.142 -12.861 -7.607 1.00 96.38 71 VAL A CA 1
ATOM 554 C C . VAL A 1 71 ? -7.128 -11.654 -8.542 1.00 96.38 71 VAL A C 1
ATOM 556 O O . VAL A 1 71 ? -7.985 -10.771 -8.443 1.00 96.38 71 VAL A O 1
ATOM 559 N N . TYR A 1 72 ? -6.177 -11.631 -9.466 1.00 94.94 72 TYR A N 1
ATOM 560 C CA . TYR A 1 72 ? -6.109 -10.697 -10.585 1.00 94.94 72 TYR A CA 1
ATOM 561 C C . TYR A 1 72 ? -6.698 -11.330 -11.855 1.00 94.94 72 TYR A C 1
ATOM 563 O O . TYR A 1 72 ? -7.044 -12.508 -11.880 1.00 94.94 72 TYR A O 1
ATOM 571 N N . ILE A 1 73 ? -6.836 -10.544 -12.931 1.00 91.81 73 ILE A N 1
ATOM 572 C CA . ILE A 1 73 ? -7.478 -10.988 -14.185 1.00 91.81 73 ILE A CA 1
ATOM 573 C C . ILE A 1 73 ? -6.854 -12.284 -14.725 1.00 91.81 73 ILE A C 1
ATOM 575 O O . ILE A 1 73 ? -7.580 -13.162 -15.186 1.00 91.81 73 ILE A O 1
ATOM 579 N N . ASP A 1 74 ? -5.530 -12.418 -14.642 1.00 88.94 74 ASP A N 1
ATOM 580 C CA . ASP A 1 74 ? -4.811 -13.596 -15.137 1.00 88.94 74 ASP A CA 1
ATOM 581 C C . ASP A 1 74 ? -4.882 -14.814 -14.194 1.00 88.94 74 ASP A C 1
ATOM 583 O O . ASP A 1 74 ? -4.603 -15.929 -14.636 1.00 88.94 74 ASP A O 1
ATOM 587 N N . ASP A 1 75 ? -5.297 -14.628 -12.937 1.00 92.81 75 ASP A N 1
ATOM 588 C CA . ASP A 1 75 ? -5.464 -15.710 -11.954 1.00 92.81 75 ASP A CA 1
ATOM 589 C C . ASP A 1 75 ? -6.837 -16.390 -12.072 1.00 92.81 75 ASP A C 1
ATOM 591 O O . ASP A 1 75 ? -7.060 -17.469 -11.518 1.00 92.81 75 ASP A O 1
ATOM 595 N N . ILE A 1 76 ? -7.775 -15.769 -12.798 1.00 90.31 76 ILE A N 1
ATOM 596 C CA . ILE A 1 76 ? -9.096 -16.341 -13.062 1.00 90.31 76 ILE A CA 1
ATOM 597 C C . ILE A 1 76 ? -8.908 -17.615 -13.905 1.00 90.31 76 ILE A C 1
ATOM 599 O O . ILE A 1 76 ? -8.350 -17.543 -15.007 1.00 90.31 76 ILE A O 1
ATOM 603 N N . PRO A 1 77 ? -9.392 -18.788 -13.444 1.00 88.62 77 PRO A N 1
ATOM 604 C CA . PRO A 1 77 ? -9.273 -20.026 -14.200 1.00 88.62 77 PRO A CA 1
ATOM 605 C C . PRO A 1 77 ? -9.850 -19.873 -15.606 1.00 88.62 77 PRO A C 1
ATOM 607 O O . PRO A 1 77 ? -10.965 -19.381 -15.789 1.00 88.62 77 PRO A O 1
ATOM 610 N N . LYS A 1 78 ? -9.097 -20.324 -16.613 1.00 83.69 78 LYS A N 1
ATOM 611 C CA . LYS A 1 78 ? -9.563 -20.290 -18.001 1.00 83.69 78 LYS A CA 1
ATOM 612 C C . LYS A 1 78 ? -10.821 -21.139 -18.131 1.00 83.69 78 LYS A C 1
ATOM 614 O O . LYS A 1 78 ? -10.784 -22.351 -17.922 1.00 83.69 78 LYS A O 1
ATOM 619 N N . LEU A 1 79 ? -11.920 -20.507 -18.526 1.00 79.81 79 LEU A N 1
ATOM 620 C CA . LEU A 1 79 ? -13.119 -21.230 -18.919 1.00 79.81 79 LEU A CA 1
ATOM 621 C C . LEU A 1 79 ? -12.843 -21.966 -20.236 1.00 79.81 79 LEU A C 1
ATOM 623 O O . LEU A 1 79 ? -12.202 -21.414 -21.129 1.00 79.81 79 LEU A O 1
ATOM 627 N N . HIS A 1 80 ? -13.357 -23.188 -20.380 1.00 74.75 80 HIS A N 1
ATOM 628 C CA . HIS A 1 80 ? -13.176 -24.011 -21.584 1.00 74.75 80 HIS A CA 1
ATOM 629 C C . HIS A 1 80 ? -13.573 -23.285 -22.890 1.00 74.75 80 HIS A C 1
ATOM 631 O O . HIS A 1 80 ? -13.021 -23.563 -23.948 1.00 74.75 80 HIS A O 1
ATOM 637 N N . SER A 1 81 ? -14.504 -22.327 -22.825 1.00 73.88 81 SER A N 1
ATOM 638 C CA . SER A 1 81 ? -14.977 -21.530 -23.965 1.00 73.88 81 SER A CA 1
ATOM 639 C C . SER A 1 81 ? -14.263 -20.183 -24.154 1.00 73.88 81 SER A C 1
ATOM 641 O O . SER A 1 81 ? -14.655 -19.405 -25.024 1.00 73.88 81 SER A O 1
ATOM 643 N N . MET A 1 82 ? -13.250 -19.861 -23.345 1.00 74.56 82 MET A N 1
ATOM 644 C CA . MET A 1 82 ? -12.564 -18.572 -23.429 1.00 74.56 82 MET A CA 1
ATOM 645 C C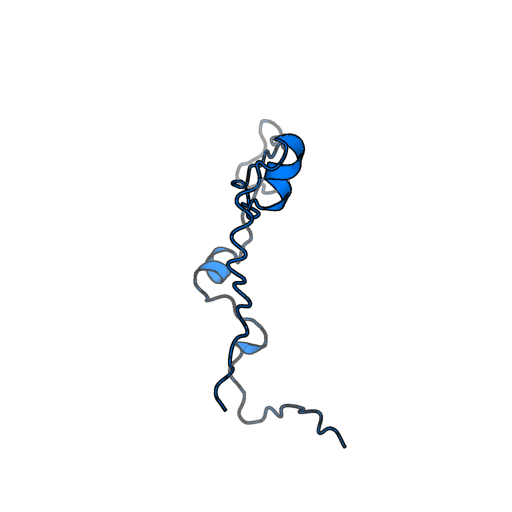 . MET A 1 82 ? -11.547 -18.560 -24.579 1.00 74.56 82 MET A C 1
ATOM 647 O O . MET A 1 82 ? -10.580 -19.321 -24.582 1.00 74.56 82 MET A O 1
ATOM 651 N N . LEU A 1 83 ? -11.735 -17.646 -25.533 1.00 75.75 83 LEU A N 1
ATOM 652 C CA . LEU A 1 83 ? -10.813 -17.396 -26.645 1.00 75.75 83 LEU A CA 1
ATOM 653 C C . LEU A 1 83 ? -9.861 -16.247 -26.286 1.00 75.75 83 LEU A C 1
ATOM 655 O O . LEU A 1 83 ? -10.292 -15.208 -25.786 1.00 75.75 83 LEU A O 1
ATOM 659 N N . LYS A 1 84 ? -8.559 -16.423 -26.542 1.00 73.31 84 LYS A N 1
ATOM 660 C CA . LYS A 1 84 ? -7.534 -15.396 -26.302 1.00 73.31 84 LYS A CA 1
ATOM 661 C C . LYS A 1 84 ? -7.185 -14.721 -27.628 1.00 73.31 84 LYS A C 1
ATOM 663 O O . LYS A 1 84 ? -6.775 -15.396 -28.569 1.00 73.31 84 LYS A O 1
ATOM 668 N N . LEU A 1 85 ? -7.365 -13.403 -27.711 1.00 75.88 85 LEU A N 1
ATOM 669 C CA . LEU A 1 85 ? -6.989 -12.638 -28.897 1.00 75.88 85 LEU A CA 1
ATOM 670 C C . LEU A 1 85 ? -5.469 -12.450 -28.905 1.00 75.88 85 LEU A C 1
ATOM 672 O O . LEU A 1 85 ? -4.932 -11.629 -28.166 1.00 75.88 85 LEU A O 1
ATOM 676 N N . ASN A 1 86 ? -4.780 -13.210 -29.750 1.00 73.88 86 ASN A N 1
ATOM 677 C CA . ASN A 1 86 ? -3.386 -12.946 -30.075 1.00 73.88 86 ASN A CA 1
ATOM 678 C C . ASN A 1 86 ? -3.379 -12.130 -31.369 1.00 73.88 86 ASN A C 1
ATOM 680 O O . ASN A 1 86 ? -3.815 -12.629 -32.403 1.00 73.88 86 ASN A O 1
ATOM 684 N N . ASN A 1 87 ? -2.915 -10.880 -31.315 1.00 62.75 87 ASN A N 1
ATOM 685 C CA . ASN A 1 87 ? -2.711 -10.082 -32.522 1.00 62.75 87 ASN A CA 1
ATOM 686 C C . ASN A 1 87 ? -1.645 -10.764 -33.385 1.00 62.75 87 ASN A C 1
ATOM 688 O O . ASN A 1 87 ? -0.446 -10.668 -33.111 1.00 62.75 87 ASN A O 1
ATOM 692 N N . ILE A 1 88 ? -2.101 -11.470 -34.417 1.00 60.94 88 ILE A N 1
ATOM 693 C CA . ILE A 1 88 ? -1.265 -11.962 -35.503 1.00 60.94 88 ILE A CA 1
ATOM 694 C C . ILE A 1 88 ? -0.801 -10.706 -36.238 1.00 60.94 88 ILE A C 1
ATOM 696 O O . ILE A 1 88 ? -1.604 -10.005 -36.850 1.00 60.94 88 ILE A O 1
ATOM 700 N N . LYS A 1 89 ? 0.480 -10.361 -36.092 1.00 60.50 89 LYS A N 1
ATOM 701 C CA . LYS A 1 89 ? 1.094 -9.343 -36.943 1.00 60.50 89 LYS A CA 1
ATOM 702 C C . LYS A 1 89 ? 1.096 -9.914 -38.363 1.00 60.50 89 LYS A C 1
ATOM 704 O O . LYS A 1 89 ? 1.798 -10.895 -38.599 1.00 60.50 89 LYS A O 1
ATOM 709 N N . ASN A 1 90 ? 0.255 -9.346 -39.230 1.00 47.59 90 ASN A N 1
ATOM 710 C CA . ASN A 1 90 ? 0.381 -9.477 -40.683 1.00 47.59 90 ASN A CA 1
ATOM 711 C C . ASN A 1 90 ? 1.708 -8.878 -41.147 1.00 47.59 90 ASN A C 1
ATOM 713 O O . ASN A 1 90 ? 2.118 -7.851 -40.553 1.00 47.59 90 ASN A O 1
#

Mean predicted aligned error: 13.61 Å

Organism: Dreissena polymorpha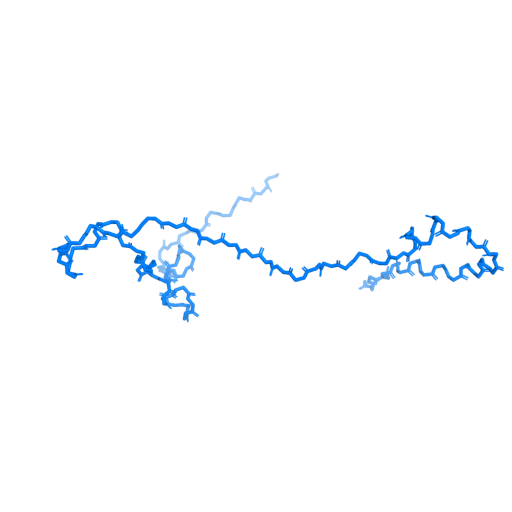 (NCBI:txid45954)

Foldseek 3Di:
DDPPPPPVPPPPPPVDDPPPVCPCVPDDDDDDDDDDDDDADDDDPPPDPPDCPRPPDPDPCPVCVVVVVDDDPVNPDDDPPDDDDDPDDD

Solvent-accessible surface area (backbone atoms only — not comparable to full-atom values): 6826 Å² total; per-residue (Å²): 141,77,86,76,74,80,74,80,76,76,82,71,83,72,87,62,87,72,58,80,88,60,56,64,78,78,51,77,91,76,85,74,84,90,84,86,86,87,87,82,77,78,71,64,91,86,65,57,88,87,56,62,80,76,55,95,70,77,65,92,57,50,66,30,60,77,71,66,69,55,78,49,85,88,65,54,77,82,54,97,85,66,80,80,90,71,86,75,83,125

InterPro domains:
  IPR016208 Aldehyde oxidase/xanthine dehydrogenase-like [PTHR45444] (6-84)
  IPR036856 Aldehyde oxidase/xanthine dehydrogenase, a/b hammerhead superfamily [SSF54665] (23-84)

Secondary structure (DSSP, 8-state):
---------------S---GGGGGGGSPP-PPPP------PPPPTT--TT--TTS-PPPTTHHHHHHT----GGGSPPPTTPPP------

Radius of gyration: 28.3 Å; Cα contacts (8 Å, |Δi|>4): 11; chains: 1; bounding box: 65×40×63 Å

Sequence (90 aa):
MIVVCFFFQQHVLLKSKVPSYFKSTTSTFHRNPSKSSQVYQEVAPGQKEQDPVGRPIGHLSAQKQVSGEAVYIDDIPKLHSMLKLNNIKN

pLDDT: mean 81.96, std 19.08, range [33.22, 98.31]